Protein AF-A0A946AI77-F1 (afdb_monomer_lite)

pLDDT: mean 81.12, std 17.61, range [37.59, 98.38]

Sequence (130 aa):
MNRIPRVVAWIFTCLSLTVGAQADELVIREFQKQEMTPIYWSEGAAIGDFNQDGHPDIVSGPNIFLGPNFDRREGFRHEFYPAVGPTRRDPNDFSYYSLDNFFSYPYDINGDGWTDILTAGLPNTPAYWY

Structure (mmCIF, N/CA/C/O backbone):
data_AF-A0A946AI77-F1
#
_entry.id   AF-A0A946AI77-F1
#
loop_
_atom_site.group_PDB
_atom_site.id
_atom_site.type_symbol
_atom_site.label_atom_id
_atom_site.label_alt_id
_atom_site.label_comp_id
_atom_site.label_asym_id
_atom_site.label_entity_id
_atom_site.label_seq_id
_atom_site.pdbx_PDB_ins_code
_atom_site.Cartn_x
_atom_site.Cartn_y
_atom_site.Cartn_z
_atom_site.occupancy
_atom_site.B_iso_or_equiv
_atom_site.auth_seq_id
_atom_site.auth_comp_id
_atom_site.auth_asym_id
_atom_site.auth_atom_id
_atom_site.pdbx_PDB_model_num
ATOM 1 N N . MET A 1 1 ? -79.787 54.947 11.294 1.00 41.03 1 MET A N 1
ATOM 2 C CA . MET A 1 1 ? -78.784 55.610 12.162 1.00 41.03 1 MET A CA 1
ATOM 3 C C . MET A 1 1 ? -78.157 54.489 12.986 1.00 41.03 1 MET A C 1
ATOM 5 O O . MET A 1 1 ? -78.920 53.817 13.650 1.00 41.03 1 MET A O 1
ATOM 9 N N . ASN A 1 2 ? -76.894 54.067 12.895 1.00 37.59 2 ASN A N 1
ATOM 10 C CA . ASN A 1 2 ? -75.640 54.701 12.495 1.00 37.59 2 ASN A CA 1
ATOM 11 C C . ASN A 1 2 ? -74.710 53.684 11.802 1.00 37.59 2 ASN A C 1
ATOM 13 O O . ASN A 1 2 ? -74.704 52.503 12.132 1.00 37.59 2 ASN A O 1
ATOM 17 N N . ARG A 1 3 ? -73.926 54.179 10.839 1.00 61.06 3 ARG A N 1
ATOM 18 C CA . ARG A 1 3 ? -72.739 53.524 10.264 1.00 61.06 3 ARG A CA 1
ATOM 19 C C . ARG A 1 3 ? -71.557 53.664 11.239 1.00 61.06 3 ARG A C 1
ATOM 21 O O . ARG A 1 3 ? -71.591 54.627 11.993 1.00 61.06 3 ARG A O 1
ATOM 28 N N . ILE A 1 4 ? -70.548 52.774 11.148 1.00 55.19 4 ILE A N 1
ATOM 29 C CA . ILE A 1 4 ? -69.088 52.907 11.467 1.00 55.19 4 ILE A CA 1
ATOM 30 C C . ILE A 1 4 ? -68.531 51.528 11.942 1.00 55.19 4 ILE A C 1
ATOM 32 O O . ILE A 1 4 ? -69.178 50.910 12.780 1.00 55.19 4 ILE A O 1
ATOM 36 N N . PRO A 1 5 ? -67.345 51.026 11.514 1.00 48.59 5 PRO A N 1
ATOM 37 C CA . PRO A 1 5 ? -66.727 51.059 10.187 1.00 48.59 5 PRO A CA 1
ATOM 38 C C . PRO A 1 5 ? -66.122 49.688 9.749 1.00 48.59 5 PRO A C 1
ATOM 40 O O . PRO A 1 5 ? -65.704 48.842 10.538 1.00 48.59 5 PRO A O 1
ATOM 43 N N . ARG A 1 6 ? -65.990 49.498 8.435 1.00 51.50 6 ARG A N 1
ATOM 44 C CA . ARG A 1 6 ? -65.170 48.450 7.805 1.00 51.50 6 ARG A CA 1
ATOM 45 C C . ARG A 1 6 ? -63.677 48.789 7.952 1.00 51.50 6 ARG A C 1
ATOM 47 O O . ARG A 1 6 ? -63.149 49.448 7.066 1.00 51.50 6 ARG A O 1
ATOM 54 N N . VAL A 1 7 ? -63.000 48.398 9.038 1.00 50.38 7 VAL A N 1
ATOM 55 C CA . VAL A 1 7 ? -61.527 48.597 9.145 1.00 50.38 7 VAL A CA 1
ATOM 56 C C . VAL A 1 7 ? -60.748 47.391 9.693 1.00 50.38 7 VAL A C 1
ATOM 58 O O . VAL A 1 7 ? -59.554 47.294 9.456 1.00 50.38 7 VAL A O 1
ATOM 61 N N . VAL A 1 8 ? -61.364 46.397 10.335 1.00 49.56 8 VAL A N 1
ATOM 62 C CA . VAL A 1 8 ? -60.566 45.382 11.067 1.00 49.56 8 VAL A CA 1
ATOM 63 C C . VAL A 1 8 ? -60.118 44.177 10.210 1.00 49.56 8 VAL A C 1
ATOM 65 O O . VAL A 1 8 ? -59.306 43.368 10.642 1.00 49.56 8 VAL A O 1
ATOM 68 N N . ALA A 1 9 ? -60.569 44.056 8.960 1.00 46.53 9 ALA A N 1
ATOM 69 C CA . ALA A 1 9 ? -60.400 42.821 8.180 1.00 46.53 9 ALA A CA 1
ATOM 70 C C . ALA A 1 9 ? -59.114 42.711 7.325 1.00 46.53 9 ALA A C 1
ATOM 72 O O . ALA A 1 9 ? -59.046 41.825 6.481 1.00 46.53 9 ALA A O 1
ATOM 73 N N . TRP A 1 10 ? -58.105 43.570 7.513 1.00 44.62 10 TRP A N 1
ATOM 74 C CA . TRP A 1 10 ? -56.874 43.550 6.691 1.00 44.62 10 TRP A CA 1
ATOM 75 C C . TRP A 1 10 ? -55.561 43.512 7.490 1.00 44.62 10 TRP A C 1
ATOM 77 O O . TRP A 1 10 ? -54.515 43.873 6.964 1.00 44.62 10 TRP A O 1
ATOM 87 N N . ILE A 1 11 ? -55.583 43.063 8.750 1.00 47.28 11 ILE A N 1
ATOM 88 C CA . ILE A 1 11 ? -54.352 42.901 9.559 1.00 47.28 11 ILE A CA 1
ATOM 89 C C . ILE A 1 11 ? -54.071 41.428 9.922 1.00 47.28 11 ILE A C 1
ATOM 91 O O . ILE A 1 11 ? -53.044 41.118 10.511 1.00 47.28 11 ILE A O 1
ATOM 95 N N . PHE A 1 12 ? -54.917 40.479 9.511 1.00 46.28 12 PHE A N 1
ATOM 96 C CA . PHE A 1 12 ? -54.766 39.069 9.909 1.00 46.28 12 PHE A CA 1
ATOM 97 C C . PHE A 1 12 ? -54.192 38.119 8.843 1.00 46.28 12 PHE A C 1
ATOM 99 O O . PHE A 1 12 ? -54.104 36.924 9.102 1.00 46.28 12 PHE A O 1
ATOM 106 N N . THR A 1 13 ? -53.736 38.617 7.687 1.00 51.06 13 THR A N 1
ATOM 107 C CA . THR A 1 13 ? -53.281 37.752 6.570 1.00 51.06 13 THR A CA 1
ATOM 108 C C . THR A 1 13 ? -51.831 37.992 6.132 1.00 51.06 13 THR A C 1
ATOM 110 O O . THR A 1 13 ? -51.479 37.702 4.997 1.00 51.06 13 THR A O 1
ATOM 113 N N . CYS A 1 14 ? -50.965 38.493 7.016 1.00 47.41 14 CYS A N 1
ATOM 114 C CA . CYS A 1 14 ? -49.515 38.547 6.754 1.00 47.41 14 CYS A CA 1
ATOM 115 C C . CYS A 1 14 ? -48.673 37.928 7.878 1.00 47.41 14 CYS A C 1
ATOM 117 O O . CYS A 1 14 ? -47.493 38.237 8.004 1.00 47.41 14 CYS A O 1
ATOM 119 N N . LEU A 1 15 ? -49.258 37.045 8.694 1.00 50.94 15 LEU A N 1
ATOM 120 C CA . LEU A 1 15 ? -48.522 36.288 9.712 1.00 50.94 15 LEU A CA 1
ATOM 121 C C . LEU A 1 15 ? -48.420 34.804 9.343 1.00 50.94 15 LEU A C 1
ATOM 123 O O . LEU A 1 15 ? -48.594 33.921 10.175 1.00 50.94 15 LEU A O 1
ATOM 127 N N . SER A 1 16 ? -48.179 34.510 8.070 1.00 53.31 16 SER A N 1
ATOM 128 C CA . SER A 1 16 ? -47.909 33.150 7.618 1.00 53.31 16 SER A CA 1
ATOM 129 C C . SER A 1 16 ? -46.521 33.090 6.996 1.00 53.31 16 SER A C 1
ATOM 131 O O . SER A 1 16 ? -46.316 33.538 5.873 1.00 53.31 16 SER A O 1
ATOM 133 N N . LEU A 1 17 ? -45.617 32.470 7.760 1.00 56.69 17 LEU A N 1
ATOM 134 C CA . LEU A 1 17 ? -44.421 31.763 7.300 1.00 56.69 17 LEU A CA 1
ATOM 135 C C . LEU A 1 17 ? -43.250 32.634 6.823 1.00 56.69 17 LEU A C 1
ATOM 137 O O . LEU A 1 17 ? -42.808 32.535 5.685 1.00 56.69 17 LEU A O 1
ATOM 141 N N . THR A 1 18 ? -42.607 33.339 7.754 1.00 57.81 18 THR A N 1
ATOM 142 C CA . THR A 1 18 ? -41.138 33.382 7.722 1.00 57.81 18 THR A CA 1
ATOM 143 C C . THR A 1 18 ? -40.620 32.140 8.444 1.00 57.81 18 THR A C 1
ATOM 145 O O . THR A 1 18 ? -40.114 32.224 9.562 1.00 57.81 18 THR A O 1
ATOM 148 N N . VAL A 1 19 ? -40.768 30.962 7.827 1.00 61.91 19 VAL A N 1
ATOM 149 C CA . VAL A 1 19 ? -39.819 29.879 8.113 1.00 61.91 19 VAL A CA 1
ATOM 150 C C . VAL A 1 19 ? -38.522 30.362 7.487 1.00 61.91 19 VAL A C 1
ATOM 152 O O . VAL A 1 19 ? -38.275 30.170 6.300 1.00 61.91 19 VAL A O 1
ATOM 155 N N . GLY A 1 20 ? -37.764 31.141 8.258 1.00 63.78 20 GLY A N 1
ATOM 156 C CA . GLY A 1 20 ? -36.408 31.486 7.885 1.00 63.78 20 GLY A CA 1
ATOM 157 C C . GLY A 1 20 ? -35.666 30.173 7.709 1.00 63.78 20 GLY A C 1
ATOM 158 O O . GLY A 1 20 ? -35.654 29.352 8.624 1.00 63.78 20 GLY A O 1
ATOM 159 N N . ALA A 1 21 ? -35.103 29.949 6.526 1.00 68.81 21 ALA A N 1
ATOM 160 C CA . ALA A 1 21 ? -34.109 28.908 6.361 1.00 68.81 21 ALA A CA 1
ATOM 161 C C . ALA A 1 21 ? -32.966 29.253 7.323 1.00 68.81 21 ALA A C 1
ATOM 163 O O . ALA A 1 21 ? -32.221 30.205 7.088 1.00 68.81 21 ALA A O 1
ATOM 164 N N . GLN A 1 22 ? -32.885 28.549 8.451 1.00 72.31 22 GLN A N 1
ATOM 165 C CA . GLN A 1 22 ? -31.695 28.605 9.278 1.00 72.31 22 GLN A CA 1
ATOM 166 C C . GLN A 1 22 ? -30.633 27.823 8.515 1.00 72.31 22 GLN 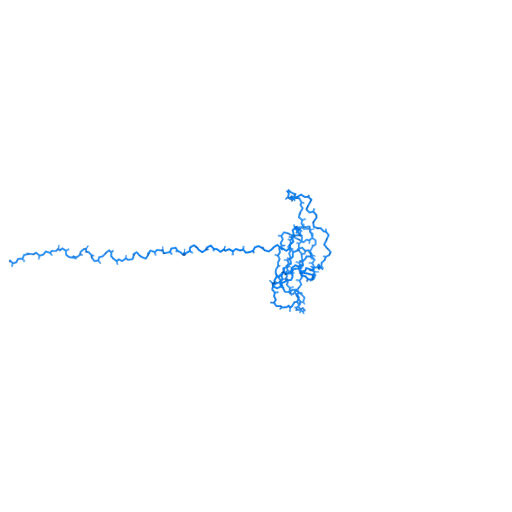A C 1
ATOM 168 O O . GLN A 1 22 ? -30.807 26.634 8.254 1.00 72.31 22 GLN A O 1
ATOM 173 N N . ALA A 1 23 ? -29.574 28.509 8.089 1.00 74.75 23 ALA A N 1
ATOM 174 C CA . ALA A 1 23 ? -28.376 27.809 7.664 1.00 74.75 23 ALA A CA 1
ATOM 175 C C . ALA A 1 23 ? -27.877 26.991 8.859 1.00 74.75 23 ALA A C 1
ATOM 177 O O . ALA A 1 23 ? -27.886 27.496 9.988 1.00 74.75 23 ALA A O 1
ATOM 178 N N . ASP A 1 24 ? -27.480 25.746 8.604 1.00 80.50 24 ASP A N 1
ATOM 179 C CA . ASP A 1 24 ? -26.799 24.940 9.610 1.00 80.50 24 ASP A CA 1
ATOM 180 C C . ASP A 1 24 ? -25.599 25.722 10.155 1.00 80.50 24 ASP A C 1
ATOM 182 O O . ASP A 1 24 ? -24.957 26.499 9.436 1.00 80.50 24 ASP A O 1
ATOM 186 N N . GLU A 1 25 ? -25.320 25.544 11.443 1.00 84.00 25 GLU A N 1
ATOM 187 C CA . GLU A 1 25 ? -24.168 26.173 12.075 1.00 84.00 25 GLU A CA 1
ATOM 188 C C . GLU A 1 25 ? -22.893 25.775 11.319 1.00 84.00 25 GLU A C 1
ATOM 190 O O . GLU A 1 25 ? -22.670 24.601 11.012 1.00 84.00 25 GLU A O 1
ATOM 195 N N . LEU A 1 26 ? -22.048 26.759 10.994 1.00 83.38 26 LEU A N 1
ATOM 196 C CA . LEU A 1 26 ? -20.754 26.490 10.379 1.00 83.38 26 LEU A CA 1
ATOM 197 C C . LEU A 1 26 ? -19.863 25.780 11.404 1.00 83.38 26 LEU A C 1
ATOM 199 O O . LEU A 1 26 ? -19.184 26.420 12.205 1.00 83.38 26 LEU A O 1
ATOM 203 N N . VAL A 1 27 ? -19.845 24.450 11.361 1.00 87.88 27 VAL A N 1
ATOM 204 C CA . VAL A 1 27 ? -18.961 23.646 12.204 1.00 87.88 27 VAL A CA 1
ATOM 205 C C . VAL A 1 27 ? -17.614 23.481 11.508 1.00 87.88 27 VAL A C 1
ATOM 207 O O . VAL A 1 27 ? -17.471 22.692 10.573 1.00 87.88 27 VAL A O 1
ATOM 210 N N . ILE A 1 28 ? -16.600 24.204 11.987 1.00 88.44 28 ILE A N 1
ATOM 211 C CA . ILE A 1 28 ? -15.210 23.975 11.581 1.00 88.44 28 ILE A CA 1
ATOM 212 C C . ILE A 1 28 ? -14.733 22.684 12.255 1.00 88.44 28 ILE A C 1
ATOM 214 O O . ILE A 1 28 ? -14.710 22.580 13.481 1.00 88.44 28 ILE A O 1
ATOM 218 N N . ARG A 1 29 ? -14.373 21.679 11.451 1.00 90.00 29 ARG A N 1
ATOM 219 C CA . ARG A 1 29 ? -13.746 20.441 11.927 1.00 90.00 29 ARG A CA 1
ATOM 220 C C . ARG A 1 29 ? -12.236 20.570 11.790 1.00 90.00 29 ARG A C 1
ATOM 222 O O . ARG A 1 29 ? -11.737 20.842 10.700 1.00 90.00 29 ARG A O 1
ATOM 229 N N . GLU A 1 30 ? -11.521 20.364 12.887 1.00 91.75 30 GLU A N 1
ATOM 230 C CA . GLU A 1 30 ? -10.069 20.220 12.857 1.00 91.75 30 GLU A CA 1
ATOM 231 C C . GLU A 1 30 ? -9.707 18.769 12.535 1.00 91.75 30 GLU A C 1
ATOM 233 O O . GLU A 1 30 ? -10.345 17.833 13.019 1.00 91.75 30 GLU A O 1
ATOM 238 N N . PHE A 1 31 ? -8.680 18.589 11.709 1.00 92.62 31 PHE A N 1
ATOM 239 C CA . PHE A 1 31 ? -8.165 17.278 11.333 1.00 92.62 31 PHE A CA 1
ATOM 240 C C . PHE A 1 31 ? -6.720 17.152 11.801 1.00 92.62 31 PHE A C 1
ATOM 242 O O . PHE A 1 31 ? -5.910 18.057 11.596 1.00 92.62 31 PHE A O 1
ATOM 249 N N . GLN A 1 32 ? -6.381 16.004 12.381 1.00 90.69 32 GLN A N 1
ATOM 250 C CA . GLN A 1 32 ? -4.997 15.653 12.668 1.00 90.69 32 GLN A CA 1
ATOM 251 C C . GLN A 1 32 ? -4.399 14.933 11.457 1.00 90.69 32 GLN A C 1
ATOM 253 O O . GLN A 1 32 ? -4.907 13.901 11.025 1.00 90.69 32 GLN A O 1
ATOM 258 N N . LYS A 1 33 ? -3.296 15.460 10.913 1.00 91.25 33 LYS A N 1
ATOM 259 C CA . LYS A 1 33 ? -2.519 14.766 9.880 1.00 91.25 33 LYS A CA 1
ATOM 260 C C . LYS A 1 33 ? -1.552 13.791 10.547 1.00 91.25 33 LYS A C 1
ATOM 262 O O . LYS A 1 33 ? -0.688 14.212 11.314 1.00 91.25 33 LYS A O 1
ATOM 267 N N . GLN A 1 34 ? -1.624 12.521 10.167 1.00 91.31 34 GLN A N 1
ATOM 268 C CA . GLN A 1 34 ? -0.577 11.541 10.436 1.00 91.31 34 GLN A CA 1
ATOM 269 C C . GLN A 1 34 ? 0.000 11.078 9.104 1.00 91.31 34 GLN A C 1
ATOM 271 O O . GLN A 1 34 ? -0.694 10.531 8.255 1.00 91.31 34 GLN A O 1
ATOM 276 N N . GLU A 1 35 ? 1.277 11.360 8.883 1.00 90.69 35 GLU A N 1
ATOM 277 C CA . GLU A 1 35 ? 1.977 10.871 7.700 1.00 90.69 35 GLU A CA 1
ATOM 278 C C . GLU A 1 35 ? 2.387 9.416 7.941 1.00 90.69 35 GLU A C 1
ATOM 280 O O . GLU A 1 35 ? 2.830 9.103 9.046 1.00 90.69 35 GLU A O 1
ATOM 285 N N . MET A 1 36 ? 2.274 8.538 6.943 1.00 91.75 36 MET A N 1
ATOM 286 C CA . MET A 1 36 ? 2.790 7.161 7.032 1.00 91.75 36 MET A CA 1
ATOM 287 C C . MET A 1 36 ? 4.245 7.098 6.562 1.00 91.75 36 MET A C 1
ATOM 289 O O . MET A 1 36 ? 5.122 6.571 7.246 1.00 91.75 36 MET A O 1
ATOM 293 N N . THR A 1 37 ? 4.527 7.718 5.416 1.00 86.75 37 THR A N 1
ATOM 294 C CA . THR A 1 37 ? 5.855 7.780 4.807 1.00 86.75 37 THR A CA 1
ATOM 295 C C . THR A 1 37 ? 5.998 9.050 3.959 1.00 86.75 37 THR A C 1
ATOM 297 O O . THR A 1 37 ? 5.017 9.463 3.340 1.00 86.75 37 THR A O 1
ATOM 300 N N . PRO A 1 38 ? 7.192 9.672 3.911 1.00 85.06 38 PRO A N 1
ATOM 301 C CA . PRO A 1 38 ? 7.459 10.809 3.029 1.00 85.06 38 PRO A CA 1
ATOM 302 C C . PRO A 1 38 ? 7.760 10.380 1.583 1.00 85.06 38 PRO A C 1
ATOM 304 O O . PRO A 1 38 ? 7.914 11.228 0.703 1.00 85.06 38 PRO A O 1
ATOM 307 N N . ILE A 1 39 ? 7.911 9.075 1.332 1.00 83.00 39 ILE A N 1
ATOM 308 C CA . ILE A 1 39 ? 8.273 8.534 0.022 1.00 83.00 39 ILE A CA 1
ATOM 309 C C . ILE A 1 39 ? 6.999 8.329 -0.798 1.00 83.00 39 ILE A C 1
ATOM 311 O O . ILE A 1 39 ? 6.052 7.687 -0.347 1.00 83.00 39 ILE A O 1
ATOM 315 N N . TYR A 1 40 ? 6.994 8.857 -2.021 1.00 82.44 40 TYR A N 1
ATOM 316 C CA . TYR A 1 40 ? 5.971 8.527 -3.006 1.00 82.44 40 TYR A CA 1
ATOM 317 C C . TYR A 1 40 ? 6.190 7.087 -3.454 1.00 82.44 40 TYR A C 1
ATOM 319 O O . TYR A 1 40 ? 7.207 6.824 -4.078 1.00 82.44 40 TYR A O 1
ATOM 327 N N . TRP A 1 41 ? 5.284 6.172 -3.123 1.00 85.62 41 TRP A N 1
ATOM 328 C CA . TRP A 1 41 ? 5.378 4.772 -3.550 1.00 85.62 41 TRP A CA 1
ATOM 329 C C . TRP A 1 41 ? 4.380 4.399 -4.639 1.00 85.62 41 TRP A C 1
ATOM 331 O O . TRP A 1 41 ? 4.658 3.516 -5.440 1.00 85.62 41 TRP A O 1
ATOM 341 N N . SER A 1 42 ? 3.227 5.056 -4.643 1.00 87.88 42 SER A N 1
ATOM 342 C CA . SER A 1 42 ? 2.082 4.766 -5.495 1.00 87.88 42 SER A CA 1
ATOM 343 C C . SER A 1 42 ? 1.212 6.022 -5.579 1.00 87.88 42 SER A C 1
ATOM 345 O O . SER A 1 42 ? 1.277 6.867 -4.682 1.00 87.88 42 SER A O 1
ATOM 347 N N . GLU A 1 43 ? 0.406 6.147 -6.634 1.00 88.50 43 GLU A N 1
ATOM 348 C CA . GLU A 1 43 ? -0.611 7.206 -6.727 1.00 88.50 43 GLU A CA 1
ATOM 349 C C . GLU A 1 43 ? -1.721 6.960 -5.693 1.00 88.50 43 GLU A C 1
ATOM 351 O O . GLU A 1 43 ? -2.287 7.893 -5.123 1.00 88.50 43 GLU A O 1
ATOM 356 N N . GLY A 1 44 ? -2.020 5.682 -5.442 1.00 89.50 44 GLY A N 1
ATOM 357 C CA . GLY A 1 44 ? -3.088 5.247 -4.561 1.00 89.50 44 GLY A CA 1
ATOM 358 C C . GLY A 1 44 ? -2.651 4.802 -3.168 1.00 89.50 44 GLY A C 1
ATOM 359 O O . GLY A 1 44 ? -1.511 4.413 -2.894 1.00 89.50 44 GLY A O 1
ATOM 360 N N . ALA A 1 45 ? -3.649 4.778 -2.292 1.00 94.69 45 ALA A N 1
ATOM 361 C CA . ALA A 1 45 ? -3.660 3.983 -1.078 1.00 94.69 45 ALA A CA 1
ATOM 362 C C . ALA A 1 45 ? -5.023 3.292 -0.965 1.00 94.69 45 ALA A C 1
ATOM 364 O O . ALA A 1 45 ? -6.027 3.812 -1.459 1.00 94.69 45 ALA A O 1
ATOM 365 N N . ALA A 1 46 ? -5.056 2.136 -0.315 1.00 97.75 46 ALA A N 1
ATOM 366 C CA . ALA A 1 46 ? -6.282 1.398 -0.044 1.00 97.75 46 ALA A CA 1
ATOM 367 C C . ALA A 1 46 ? -6.307 0.894 1.403 1.00 97.75 46 ALA A C 1
ATOM 369 O O . ALA A 1 46 ? -5.299 0.958 2.107 1.00 97.75 46 ALA A O 1
ATOM 370 N N . ILE A 1 47 ? -7.476 0.430 1.842 1.00 98.00 47 ILE A N 1
ATOM 371 C CA . ILE A 1 47 ? -7.732 -0.023 3.211 1.00 98.00 47 ILE A CA 1
ATOM 372 C C . ILE A 1 47 ? -8.085 -1.510 3.182 1.00 98.00 47 ILE A C 1
ATOM 374 O O . ILE A 1 47 ? -8.865 -1.933 2.329 1.00 98.00 47 ILE A O 1
ATOM 378 N N . GLY A 1 48 ? -7.533 -2.271 4.121 1.00 97.56 48 GLY A N 1
ATOM 379 C CA . GLY A 1 48 ? -7.809 -3.692 4.338 1.00 97.56 48 GLY A CA 1
ATOM 380 C C . GLY A 1 48 ? -7.521 -4.076 5.788 1.00 97.56 48 GLY A C 1
ATOM 381 O O . GLY A 1 48 ? -7.078 -3.228 6.551 1.00 97.56 48 GLY A O 1
ATOM 382 N N . ASP A 1 49 ? -7.788 -5.321 6.165 1.00 97.88 49 ASP A N 1
ATOM 383 C CA . ASP A 1 49 ? -7.332 -5.905 7.435 1.00 97.88 49 ASP A CA 1
ATOM 384 C C . ASP A 1 49 ? -6.329 -7.008 7.074 1.00 97.88 49 ASP A C 1
ATOM 386 O O . ASP A 1 49 ? -6.717 -8.102 6.650 1.00 97.88 49 ASP A O 1
ATOM 390 N N . PHE A 1 50 ? -5.037 -6.674 7.100 1.00 97.62 50 PHE A N 1
ATOM 391 C CA . PHE A 1 50 ? -3.973 -7.549 6.595 1.00 97.62 50 PHE A CA 1
ATOM 392 C C . PHE A 1 50 ? -3.358 -8.412 7.700 1.00 97.62 50 PHE A C 1
ATOM 394 O O . PHE A 1 50 ? -2.619 -9.351 7.402 1.00 97.62 50 PHE A O 1
ATOM 401 N N . ASN A 1 51 ? -3.645 -8.105 8.967 1.00 96.12 51 ASN A N 1
ATOM 402 C CA . ASN A 1 51 ? -3.173 -8.861 10.127 1.00 96.12 51 ASN A CA 1
ATOM 403 C C . ASN A 1 51 ? -4.300 -9.602 10.883 1.00 96.12 51 ASN A C 1
ATOM 405 O O . ASN A 1 51 ? -4.001 -10.292 11.860 1.00 96.12 51 ASN A O 1
ATOM 409 N N . GLN A 1 52 ? -5.550 -9.503 10.414 1.00 96.62 52 GLN A N 1
ATOM 410 C CA . GLN A 1 52 ? -6.758 -10.106 10.991 1.00 96.62 52 GLN A CA 1
ATOM 411 C C . GLN A 1 52 ? -7.049 -9.662 12.432 1.00 96.62 52 GLN A C 1
ATOM 413 O O . GLN A 1 52 ? -7.600 -10.431 13.229 1.00 96.62 52 GLN A O 1
ATOM 418 N N . ASP A 1 53 ? -6.681 -8.433 12.797 1.00 96.50 53 ASP A N 1
ATOM 419 C CA . ASP A 1 53 ? -6.965 -7.893 14.130 1.00 96.50 53 ASP A CA 1
ATOM 420 C C . ASP A 1 53 ? -8.323 -7.168 14.223 1.00 96.50 53 ASP A C 1
ATOM 422 O O . ASP A 1 53 ? -8.758 -6.790 15.317 1.00 96.50 53 ASP A O 1
ATOM 426 N N . GLY A 1 54 ? -9.037 -7.042 13.099 1.00 96.81 54 GLY A N 1
ATOM 427 C CA . GLY A 1 54 ? -10.327 -6.368 12.998 1.00 96.81 54 GLY A CA 1
ATOM 428 C C . GLY A 1 54 ? -10.227 -4.844 12.896 1.00 96.81 54 GLY A C 1
ATOM 429 O O . GLY A 1 54 ? -11.261 -4.164 12.944 1.00 96.81 54 GLY A O 1
ATOM 430 N N . HIS A 1 55 ? -9.021 -4.285 12.775 1.00 96.62 55 HIS A N 1
ATOM 431 C CA . HIS A 1 55 ? -8.784 -2.864 12.575 1.00 96.62 55 HIS A CA 1
ATOM 432 C C . HIS A 1 55 ? -8.399 -2.539 11.124 1.00 96.62 55 HIS A C 1
ATOM 434 O O . HIS A 1 55 ? -7.789 -3.344 10.430 1.00 96.62 55 HIS A O 1
ATOM 440 N N . PRO A 1 56 ? -8.761 -1.340 10.627 1.00 96.75 56 PRO A N 1
ATOM 441 C CA . PRO A 1 56 ? -8.335 -0.910 9.303 1.00 96.75 56 PRO A CA 1
ATOM 442 C C . PRO A 1 56 ? -6.828 -0.634 9.244 1.00 96.75 56 PRO A C 1
ATOM 444 O O . PRO A 1 56 ? -6.328 0.263 9.928 1.00 96.75 56 PRO A O 1
ATOM 447 N N . ASP A 1 57 ? -6.154 -1.324 8.337 1.00 98.06 57 ASP A N 1
ATOM 448 C CA . ASP A 1 57 ? -4.787 -1.073 7.899 1.00 98.06 57 ASP A CA 1
ATOM 449 C C . ASP A 1 57 ? -4.768 -0.274 6.588 1.00 98.06 57 ASP A C 1
ATOM 451 O O . ASP A 1 57 ? -5.779 -0.130 5.894 1.00 98.06 57 ASP A O 1
ATOM 455 N N . ILE A 1 58 ? -3.595 0.237 6.209 1.00 97.62 58 ILE A N 1
ATOM 456 C CA . ILE A 1 58 ? -3.393 0.981 4.959 1.00 97.62 58 ILE A CA 1
ATOM 457 C C . ILE A 1 58 ? -2.358 0.270 4.095 1.00 97.62 58 ILE A C 1
ATOM 459 O O . ILE A 1 58 ? -1.242 0.038 4.546 1.00 97.62 58 ILE A O 1
ATOM 463 N N . VAL A 1 59 ? -2.671 0.029 2.823 1.00 97.06 59 VAL A N 1
ATOM 464 C CA . VAL A 1 59 ? -1.690 -0.389 1.812 1.00 97.06 59 VAL A CA 1
ATOM 465 C C . VAL A 1 59 ? -1.385 0.758 0.849 1.00 97.06 59 VAL A C 1
ATOM 467 O O . VAL A 1 59 ? -2.292 1.440 0.369 1.00 97.06 59 VAL A O 1
ATOM 470 N N . SER A 1 60 ? -0.103 0.994 0.564 1.00 93.81 60 SER A N 1
ATOM 471 C CA . SER A 1 60 ? 0.347 1.917 -0.485 1.00 93.81 60 SER A CA 1
ATOM 472 C C . SER A 1 60 ? 1.723 1.519 -1.023 1.00 93.81 60 SER A C 1
ATOM 474 O O . SER A 1 60 ? 2.723 1.465 -0.289 1.00 93.81 60 SER A O 1
ATOM 476 N N . GLY A 1 61 ? 1.774 1.247 -2.330 1.00 91.88 61 GLY A N 1
ATOM 477 C CA . GLY A 1 61 ? 2.954 0.688 -2.985 1.00 91.88 61 GLY A CA 1
ATOM 478 C C . GLY A 1 61 ? 3.382 -0.628 -2.323 1.00 91.88 61 GLY A C 1
ATOM 479 O O . GLY A 1 61 ? 2.517 -1.466 -2.095 1.00 91.88 61 GLY A O 1
ATOM 480 N N . PRO A 1 62 ? 4.669 -0.822 -1.969 1.00 92.06 62 PRO A N 1
ATOM 481 C CA . PRO A 1 62 ? 5.148 -2.054 -1.339 1.00 92.06 62 PRO A CA 1
ATOM 482 C C . PRO A 1 62 ? 4.753 -2.189 0.130 1.00 92.06 62 PRO A C 1
ATOM 484 O O . PRO A 1 62 ? 5.110 -3.180 0.755 1.00 92.06 62 PRO A O 1
ATOM 487 N N . ASN A 1 63 ? 4.080 -1.193 0.711 1.00 94.31 63 ASN A N 1
ATOM 488 C CA . ASN A 1 63 ? 3.954 -1.062 2.156 1.00 94.31 63 ASN A CA 1
ATOM 489 C C . ASN A 1 63 ? 2.537 -1.327 2.638 1.00 94.31 63 ASN A C 1
ATOM 491 O O . ASN A 1 63 ? 1.590 -0.751 2.107 1.00 94.31 63 ASN A O 1
ATOM 495 N N . ILE A 1 64 ? 2.443 -2.077 3.727 1.00 96.94 64 ILE A N 1
ATOM 496 C CA . ILE A 1 64 ? 1.287 -2.158 4.614 1.00 96.94 64 ILE A CA 1
ATOM 497 C C . ILE A 1 64 ? 1.632 -1.395 5.896 1.00 96.94 64 ILE A C 1
ATOM 499 O O . ILE A 1 64 ? 2.723 -1.572 6.438 1.00 96.94 64 ILE A O 1
ATOM 503 N N . PHE A 1 65 ? 0.723 -0.550 6.374 1.00 97.06 65 PHE A N 1
ATOM 504 C CA . PHE A 1 65 ? 0.811 0.183 7.633 1.00 97.06 65 PHE A CA 1
ATOM 505 C C . PHE A 1 65 ? -0.316 -0.274 8.555 1.00 97.06 65 PHE A C 1
ATOM 507 O O . PHE A 1 65 ? -1.485 -0.073 8.226 1.00 97.06 65 PHE A O 1
ATOM 514 N N . LEU A 1 66 ? 0.046 -0.864 9.692 1.00 96.81 66 LEU A N 1
ATOM 515 C CA . LEU A 1 66 ? -0.910 -1.476 10.605 1.00 96.81 66 LEU A CA 1
ATOM 516 C C . LEU A 1 66 ? -1.632 -0.433 11.464 1.00 96.81 66 LEU A C 1
ATOM 518 O O . LEU A 1 66 ? -1.006 0.456 12.060 1.00 96.81 66 LEU A O 1
ATOM 522 N N . GLY A 1 67 ? -2.954 -0.550 11.512 1.00 95.00 67 GLY A N 1
ATOM 523 C CA . GLY A 1 67 ? -3.831 0.239 12.358 1.00 95.00 67 GLY A CA 1
ATOM 524 C C . GLY A 1 67 ? -3.851 -0.253 13.812 1.00 95.00 67 GLY A C 1
ATOM 525 O O . GLY A 1 67 ? -2.985 -1.004 14.255 1.00 95.00 67 GLY A O 1
ATOM 526 N N . PRO A 1 68 ? -4.794 0.245 14.628 1.00 93.38 68 PRO A N 1
ATOM 527 C CA . PRO A 1 68 ? -5.607 1.439 14.386 1.00 93.38 68 PRO A CA 1
ATOM 528 C C . PRO A 1 68 ? -4.839 2.742 14.677 1.00 93.38 68 PRO A C 1
ATOM 530 O O . PRO A 1 68 ? -5.262 3.822 14.276 1.00 93.38 68 PRO A O 1
ATOM 533 N N . ASN A 1 69 ? -3.717 2.656 15.399 1.00 92.12 69 ASN A N 1
ATOM 534 C CA . ASN A 1 69 ? -2.980 3.830 15.880 1.00 92.12 69 ASN A CA 1
ATOM 535 C C . ASN A 1 69 ? -1.867 4.280 14.923 1.00 92.12 69 ASN A C 1
ATOM 537 O O . ASN A 1 69 ? -1.346 5.388 15.071 1.00 92.12 69 ASN A O 1
ATOM 541 N N . PHE A 1 70 ? -1.466 3.413 13.984 1.00 93.00 70 PHE A N 1
ATOM 542 C CA . PHE A 1 70 ? -0.334 3.639 13.081 1.00 93.00 70 PHE A CA 1
ATOM 543 C C . PHE A 1 70 ? 0.924 4.125 13.832 1.00 93.00 70 PHE A C 1
ATOM 545 O O . PHE A 1 70 ? 1.616 5.058 13.406 1.00 93.00 70 PHE A O 1
ATOM 552 N N . ASP A 1 71 ? 1.174 3.541 15.011 1.00 85.38 71 ASP A N 1
ATOM 553 C CA . ASP A 1 71 ? 2.284 3.920 15.885 1.00 85.38 71 ASP A CA 1
ATOM 554 C C . ASP A 1 71 ? 3.597 3.519 15.212 1.00 85.38 71 ASP A C 1
ATOM 556 O O . ASP A 1 71 ? 3.823 2.341 14.972 1.00 85.38 71 ASP A O 1
ATOM 560 N N . ARG A 1 72 ? 4.477 4.482 14.919 1.00 83.00 72 ARG A N 1
ATOM 561 C CA . ARG A 1 72 ? 5.707 4.301 14.121 1.00 83.00 72 ARG A CA 1
ATOM 562 C C . ARG A 1 72 ? 6.817 3.502 14.835 1.00 83.00 72 ARG A C 1
ATOM 564 O O . ARG A 1 72 ? 8.002 3.708 14.562 1.00 83.00 72 ARG A O 1
ATOM 571 N N . ARG A 1 73 ? 6.458 2.625 15.773 1.00 80.56 73 ARG A N 1
ATOM 572 C CA . ARG A 1 73 ? 7.355 1.664 16.430 1.00 80.56 73 ARG A CA 1
ATOM 573 C C . ARG A 1 73 ? 7.705 0.521 15.486 1.00 80.56 73 ARG A C 1
ATOM 575 O O . ARG A 1 73 ? 7.089 0.338 14.446 1.00 80.56 73 ARG A O 1
ATOM 582 N N . GLU A 1 74 ? 8.709 -0.262 15.855 1.00 74.69 74 GLU A N 1
ATOM 583 C CA . GLU A 1 74 ? 9.080 -1.465 15.111 1.00 74.69 74 GLU A CA 1
ATOM 584 C C . GLU A 1 74 ? 7.859 -2.373 14.870 1.00 74.69 74 GLU A C 1
ATOM 586 O O . GLU A 1 74 ? 7.071 -2.609 15.784 1.00 74.69 74 GLU A O 1
ATOM 591 N N . GLY A 1 75 ? 7.689 -2.840 13.628 1.00 80.12 75 GLY A N 1
ATOM 592 C CA . GLY A 1 75 ? 6.573 -3.706 13.233 1.00 80.12 75 GLY A CA 1
ATOM 593 C C . GLY A 1 75 ? 5.290 -2.998 12.786 1.00 80.12 75 GLY A C 1
ATOM 594 O O . GLY A 1 75 ? 4.324 -3.676 12.487 1.00 80.12 75 GLY A O 1
ATOM 595 N N . PHE A 1 76 ? 5.236 -1.665 12.696 1.00 88.56 76 PHE A N 1
ATOM 596 C CA . PHE A 1 76 ? 4.036 -0.987 12.164 1.00 88.56 76 PHE A CA 1
ATOM 597 C C . PHE A 1 76 ? 3.937 -1.002 10.635 1.00 88.56 76 PHE A C 1
ATOM 599 O O . PHE A 1 76 ? 2.867 -0.770 10.080 1.00 88.56 76 PHE A O 1
ATOM 606 N N . ARG A 1 77 ? 5.071 -1.1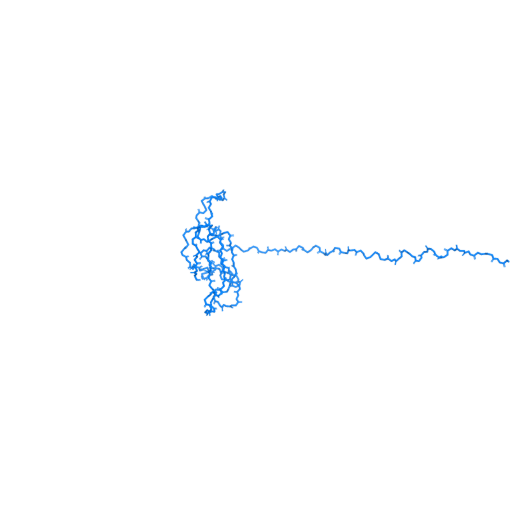97 9.954 1.00 93.69 77 ARG A N 1
ATOM 607 C CA . ARG A 1 77 ? 5.200 -1.168 8.497 1.00 93.69 77 ARG A CA 1
ATOM 608 C C . ARG A 1 77 ? 5.752 -2.502 8.019 1.00 93.69 77 ARG A C 1
ATOM 610 O O . ARG A 1 77 ? 6.836 -2.893 8.450 1.00 93.69 77 ARG A O 1
ATOM 617 N N . HIS A 1 78 ? 5.061 -3.124 7.074 1.00 94.12 78 HIS A N 1
ATOM 618 C CA . HIS A 1 78 ? 5.466 -4.378 6.447 1.00 94.12 78 HIS A CA 1
ATOM 619 C C . HIS A 1 78 ? 5.597 -4.214 4.939 1.00 94.12 78 HIS A C 1
ATOM 621 O O . HIS A 1 78 ? 4.794 -3.524 4.315 1.00 94.12 78 HIS A O 1
ATOM 627 N N . GLU A 1 79 ? 6.616 -4.846 4.361 1.00 93.69 79 GLU A N 1
ATOM 628 C CA . GLU A 1 79 ? 6.779 -4.929 2.913 1.00 93.69 79 GLU A CA 1
ATOM 629 C C . GLU A 1 79 ? 6.242 -6.276 2.423 1.00 93.69 79 GLU A C 1
ATOM 631 O O . GLU A 1 79 ? 6.709 -7.318 2.883 1.00 93.69 79 GLU A O 1
ATOM 636 N N . PHE A 1 80 ? 5.267 -6.259 1.512 1.00 93.31 80 PHE A N 1
ATOM 637 C CA . PHE A 1 80 ? 4.703 -7.479 0.907 1.00 93.31 80 PHE A CA 1
ATOM 638 C C . PHE A 1 80 ? 5.310 -7.793 -0.469 1.00 93.31 80 PHE A C 1
ATOM 640 O O . PHE A 1 80 ? 5.236 -8.922 -0.948 1.00 93.31 80 PHE A O 1
ATOM 647 N N . TYR A 1 81 ? 6.004 -6.822 -1.067 1.00 91.25 81 TYR A N 1
ATOM 648 C CA . TYR A 1 81 ? 6.961 -7.034 -2.148 1.00 91.25 81 TYR A CA 1
ATOM 649 C C . TYR A 1 81 ? 8.154 -6.079 -1.991 1.00 91.25 81 TYR A C 1
ATOM 651 O O . TYR A 1 81 ? 8.035 -5.069 -1.291 1.00 91.25 81 TYR A O 1
ATOM 659 N N . PRO A 1 82 ? 9.316 -6.368 -2.611 1.00 88.12 82 PRO A N 1
ATOM 660 C CA . PRO A 1 82 ? 10.513 -5.555 -2.432 1.00 88.12 82 PRO A CA 1
ATOM 661 C C . PRO A 1 82 ? 10.289 -4.086 -2.799 1.00 88.12 82 PRO A C 1
ATOM 663 O O . PRO A 1 82 ? 9.860 -3.767 -3.908 1.00 88.12 82 PRO A O 1
ATOM 666 N N . ALA A 1 83 ? 10.649 -3.177 -1.894 1.00 81.00 83 ALA A N 1
ATOM 667 C CA . ALA A 1 83 ? 10.573 -1.744 -2.139 1.00 81.00 83 ALA A CA 1
ATOM 668 C C . ALA A 1 83 ? 11.684 -1.261 -3.095 1.00 81.00 83 ALA A C 1
ATOM 670 O O . ALA A 1 83 ? 12.686 -0.675 -2.683 1.00 81.00 83 ALA A O 1
ATOM 671 N N . VAL A 1 84 ? 11.507 -1.479 -4.401 1.00 70.62 84 VAL A N 1
ATOM 672 C CA . VAL A 1 84 ? 12.460 -1.079 -5.456 1.00 70.62 84 VAL A CA 1
ATOM 673 C C . VAL A 1 84 ? 12.286 0.388 -5.888 1.00 70.62 84 VAL A C 1
ATOM 675 O O . VAL A 1 84 ? 12.323 0.717 -7.064 1.00 70.62 84 VAL A O 1
ATOM 678 N N . GLY A 1 85 ? 12.137 1.299 -4.920 1.00 59.19 85 GLY A N 1
ATOM 679 C CA . GLY A 1 85 ? 11.951 2.742 -5.148 1.00 59.19 85 GLY A CA 1
ATOM 680 C C . GLY A 1 85 ? 10.620 3.104 -5.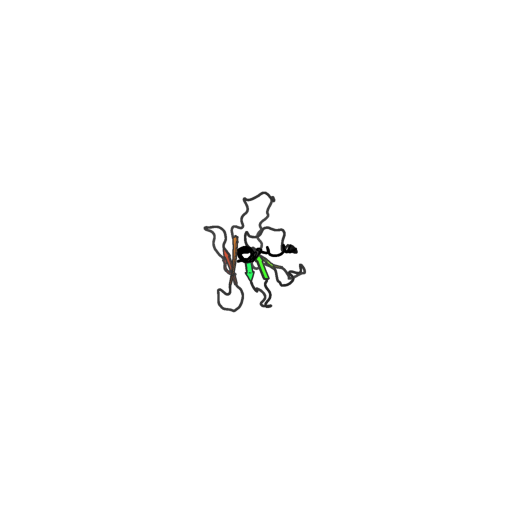833 1.00 59.19 85 GLY A C 1
ATOM 681 O O . GLY A 1 85 ? 10.084 2.347 -6.629 1.00 59.19 85 GLY A O 1
ATOM 682 N N . PRO A 1 86 ? 10.062 4.281 -5.527 1.00 55.53 86 PRO A N 1
ATOM 683 C CA . PRO A 1 86 ? 10.563 5.484 -6.181 1.00 55.53 86 PRO A CA 1
ATOM 684 C C . PRO A 1 86 ? 11.651 6.191 -5.398 1.00 55.53 86 PRO A C 1
ATOM 686 O O . PRO A 1 86 ? 11.486 6.544 -4.233 1.00 55.53 86 PRO A O 1
ATOM 689 N N . THR A 1 87 ? 12.745 6.518 -6.076 1.00 51.34 87 THR A N 1
ATOM 690 C CA . THR A 1 87 ? 13.556 7.659 -5.648 1.00 51.34 87 THR A CA 1
ATOM 691 C C . THR A 1 87 ? 13.031 8.871 -6.391 1.00 51.34 87 THR A C 1
ATOM 693 O O . THR A 1 87 ? 13.494 9.189 -7.482 1.00 51.34 87 THR A O 1
ATOM 696 N N . ARG A 1 88 ? 12.038 9.551 -5.808 1.00 52.69 88 ARG A N 1
ATOM 697 C CA . ARG A 1 88 ? 11.693 10.914 -6.217 1.00 52.69 88 ARG A CA 1
ATOM 698 C C . ARG A 1 88 ? 12.968 11.750 -6.051 1.00 52.69 88 ARG A C 1
ATOM 700 O O . ARG A 1 88 ? 13.345 12.076 -4.929 1.00 52.69 88 ARG A O 1
ATOM 707 N N . ARG A 1 89 ? 13.702 11.988 -7.144 1.00 52.31 89 ARG A N 1
ATOM 708 C CA . ARG A 1 89 ? 14.974 12.732 -7.108 1.00 52.31 89 ARG A CA 1
ATOM 709 C C . ARG A 1 89 ? 14.739 14.234 -6.925 1.00 52.31 89 ARG A C 1
ATOM 711 O O . ARG A 1 89 ? 15.625 14.912 -6.417 1.00 52.31 89 ARG A O 1
ATOM 718 N N . ASP A 1 90 ? 13.549 14.723 -7.287 1.00 56.00 90 ASP A N 1
ATOM 719 C CA . ASP A 1 90 ? 13.127 16.122 -7.180 1.00 56.00 90 ASP A CA 1
ATOM 720 C C . ASP A 1 90 ? 11.603 16.209 -6.896 1.00 56.00 90 ASP A C 1
ATOM 722 O O . ASP A 1 90 ? 10.819 15.491 -7.524 1.00 56.00 90 ASP A O 1
ATOM 726 N N . PRO A 1 91 ? 11.138 17.065 -5.963 1.00 57.12 91 PRO A N 1
ATOM 727 C CA . PRO A 1 91 ? 9.714 17.318 -5.715 1.00 57.12 91 PRO A CA 1
ATOM 728 C C . PRO A 1 91 ? 8.897 17.754 -6.946 1.00 57.12 91 PRO A C 1
ATOM 730 O O . PRO A 1 91 ? 7.692 17.510 -6.972 1.00 57.12 91 PRO A O 1
ATOM 733 N N . ASN A 1 92 ? 9.526 18.360 -7.954 1.00 60.53 92 ASN A N 1
ATOM 734 C CA . ASN A 1 92 ? 8.902 18.821 -9.199 1.00 60.53 92 ASN A CA 1
ATOM 735 C C . ASN A 1 92 ? 9.039 17.818 -10.356 1.00 60.53 92 ASN A C 1
ATOM 737 O O . ASN A 1 92 ? 8.618 18.110 -11.476 1.00 60.53 92 ASN A O 1
ATOM 741 N N . ASP A 1 93 ? 9.637 16.650 -10.112 1.00 63.16 93 ASP A N 1
ATOM 742 C CA . ASP A 1 93 ? 9.742 15.598 -11.115 1.00 63.16 93 ASP A CA 1
ATOM 743 C C . ASP A 1 93 ? 8.435 14.795 -11.187 1.00 63.16 93 ASP A C 1
ATOM 745 O O . ASP A 1 93 ? 8.214 13.838 -10.444 1.00 63.16 93 ASP A O 1
ATOM 749 N N . PHE A 1 94 ? 7.553 15.220 -12.094 1.00 55.44 94 PHE A N 1
ATOM 750 C CA . PHE A 1 94 ? 6.305 14.5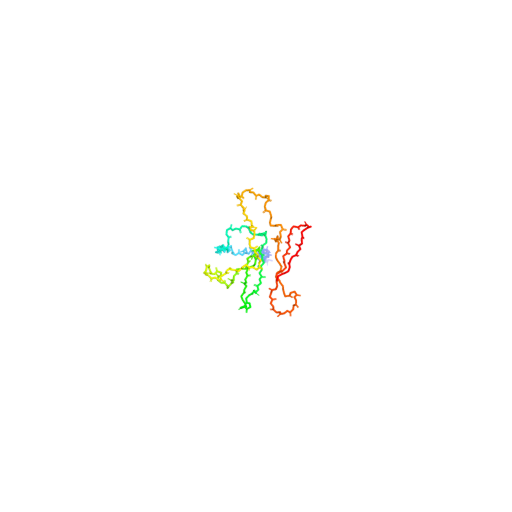28 -12.433 1.00 55.44 94 PHE A CA 1
ATOM 751 C C . PHE A 1 94 ? 6.509 13.380 -13.434 1.00 55.44 94 PHE A C 1
ATOM 753 O O . PHE A 1 94 ? 5.534 12.771 -13.867 1.00 55.44 94 PHE A O 1
ATOM 760 N N . SER A 1 95 ? 7.751 13.073 -13.833 1.00 54.97 95 SER A N 1
ATOM 761 C CA . SER A 1 95 ? 8.036 11.969 -14.761 1.00 54.97 95 SER A CA 1
ATOM 762 C C . SER A 1 95 ? 8.076 10.596 -14.078 1.00 54.97 95 SER A C 1
ATOM 764 O O . SER A 1 95 ? 8.304 9.584 -14.741 1.00 54.97 95 SER A O 1
ATOM 766 N N . TYR A 1 96 ? 7.823 10.545 -12.766 1.00 62.50 96 TYR A N 1
ATOM 767 C CA . TYR A 1 96 ? 8.036 9.363 -11.941 1.00 62.50 96 TYR A CA 1
ATOM 768 C C . TYR A 1 96 ? 6.729 8.795 -11.373 1.00 62.50 96 TYR A C 1
ATOM 770 O O . TYR A 1 96 ? 6.407 8.958 -10.196 1.00 62.50 96 TYR A O 1
ATOM 778 N N . TYR A 1 97 ? 5.969 8.098 -12.213 1.00 65.50 97 TYR A N 1
ATOM 779 C CA . TYR A 1 97 ? 4.870 7.251 -11.749 1.00 65.50 97 TYR A CA 1
ATOM 780 C C . TYR A 1 97 ? 5.400 5.873 -11.344 1.00 65.50 97 TYR A C 1
ATOM 782 O O . TYR A 1 97 ? 6.322 5.358 -11.980 1.00 65.50 97 TYR A O 1
ATOM 790 N N . SER A 1 98 ? 4.810 5.255 -10.314 1.00 71.88 98 SER A N 1
ATOM 791 C CA . SER A 1 98 ? 5.048 3.827 -10.078 1.00 71.88 98 SER A CA 1
ATOM 792 C C . SER A 1 98 ? 4.518 3.054 -11.287 1.00 71.88 98 SER A C 1
ATOM 794 O O . SER A 1 98 ? 3.351 3.177 -11.663 1.00 71.88 98 SER A O 1
ATOM 796 N N . LEU A 1 99 ? 5.413 2.316 -11.943 1.00 71.25 99 LEU A N 1
ATOM 797 C CA . LEU A 1 99 ? 5.100 1.571 -13.163 1.00 71.25 99 LEU A CA 1
ATOM 798 C C . LEU A 1 99 ? 4.407 0.237 -12.854 1.00 71.25 99 LEU A C 1
ATOM 800 O O . LEU A 1 99 ? 3.669 -0.287 -13.689 1.00 71.25 99 LEU A O 1
ATOM 804 N N . ASP A 1 100 ? 4.663 -0.299 -11.665 1.00 73.25 100 ASP A N 1
ATOM 805 C CA . ASP A 1 100 ? 4.303 -1.633 -11.192 1.00 73.25 100 ASP A CA 1
ATOM 806 C C . ASP A 1 100 ? 3.168 -1.637 -10.151 1.00 73.25 100 ASP A C 1
ATOM 808 O O . ASP A 1 100 ? 2.464 -2.640 -10.026 1.00 73.25 100 ASP A O 1
ATOM 812 N N . ASN A 1 101 ? 2.930 -0.524 -9.448 1.00 86.50 101 ASN A N 1
ATOM 813 C CA . ASN A 1 101 ? 1.833 -0.372 -8.491 1.00 86.50 101 ASN A CA 1
ATOM 814 C C . ASN A 1 101 ? 1.303 1.073 -8.449 1.00 86.50 101 ASN A C 1
ATOM 816 O O . ASN A 1 101 ? 1.648 1.881 -7.584 1.00 86.50 101 ASN A O 1
ATOM 820 N N . PHE A 1 102 ? 0.417 1.395 -9.386 1.00 89.06 102 PHE A N 1
ATOM 821 C CA . PHE A 1 102 ? -0.284 2.675 -9.440 1.00 89.06 102 PHE A CA 1
ATOM 822 C C . PHE 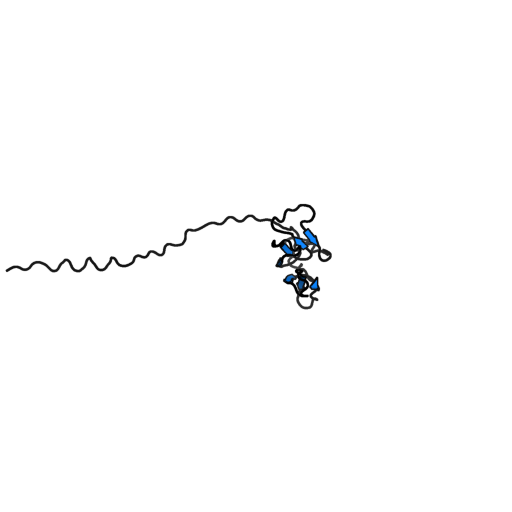A 1 102 ? -1.493 2.699 -8.488 1.00 89.06 102 PHE A C 1
ATOM 824 O O . PHE A 1 102 ? -1.718 3.696 -7.807 1.00 89.06 102 PHE A O 1
ATOM 831 N N . PHE A 1 103 ? -2.225 1.582 -8.400 1.00 92.44 103 PHE A N 1
ATOM 832 C CA . PHE A 1 103 ? -3.298 1.348 -7.431 1.00 92.44 103 PHE A CA 1
ATOM 833 C C . PHE A 1 103 ? -3.219 -0.064 -6.847 1.00 92.44 103 PHE A C 1
ATOM 835 O O . PHE A 1 103 ? -2.792 -1.007 -7.515 1.00 92.44 103 PHE A O 1
ATOM 842 N N . SER A 1 104 ? -3.701 -0.206 -5.614 1.00 95.62 104 SER A N 1
ATOM 843 C CA . SER A 1 104 ? -3.849 -1.483 -4.914 1.00 95.62 104 SER A CA 1
ATOM 844 C C . SER A 1 104 ? -5.327 -1.747 -4.607 1.00 95.62 104 SER A C 1
ATOM 846 O O . SER A 1 104 ? -6.061 -0.816 -4.274 1.00 95.62 104 SER A O 1
ATOM 848 N N . TYR A 1 105 ? -5.753 -3.007 -4.709 1.00 97.31 105 TYR A N 1
ATOM 849 C CA . TYR A 1 105 ? -7.132 -3.456 -4.503 1.00 97.31 105 TYR A CA 1
ATOM 850 C C . TYR A 1 105 ? -7.159 -4.598 -3.476 1.00 97.31 105 TYR A C 1
ATOM 852 O O . TYR A 1 105 ? -6.911 -5.747 -3.847 1.00 97.31 105 TYR A O 1
ATOM 860 N N . PRO A 1 106 ? -7.425 -4.285 -2.195 1.00 98.19 106 PRO A N 1
ATOM 861 C CA . PRO A 1 106 ? -7.550 -5.282 -1.140 1.00 98.19 106 PRO A CA 1
ATOM 862 C C . PRO A 1 106 ? -8.855 -6.066 -1.274 1.00 98.19 106 PRO A C 1
ATOM 864 O O . PRO A 1 106 ? -9.929 -5.464 -1.369 1.00 98.19 106 PRO A O 1
ATOM 867 N N . TYR A 1 107 ? -8.771 -7.393 -1.285 1.00 98.00 107 TYR A N 1
ATOM 868 C CA . TYR A 1 107 ? -9.929 -8.288 -1.290 1.00 98.00 1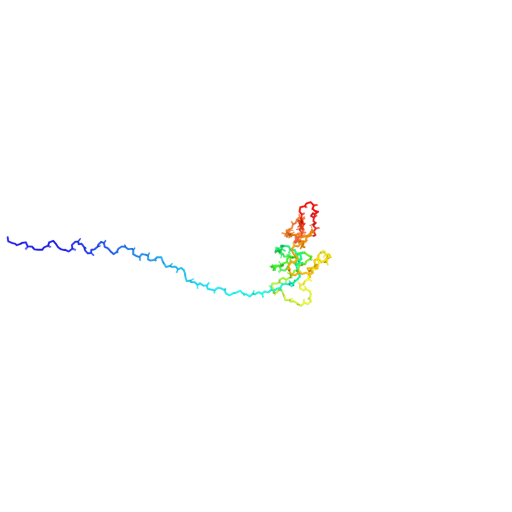07 TYR A CA 1
ATOM 869 C C . TYR A 1 107 ? -9.496 -9.713 -0.936 1.00 98.00 107 TYR A C 1
ATOM 871 O O . TYR A 1 107 ? -8.353 -10.057 -1.177 1.00 98.00 107 TYR A O 1
ATOM 879 N N . ASP A 1 108 ? -10.393 -10.553 -0.428 1.00 98.12 108 ASP A N 1
ATOM 880 C CA . ASP A 1 108 ? -10.152 -12.001 -0.324 1.00 98.12 108 ASP A CA 1
ATOM 881 C C . ASP A 1 108 ? -10.444 -12.649 -1.691 1.00 98.12 108 ASP A C 1
ATOM 883 O O . ASP A 1 108 ? -11.569 -13.050 -2.002 1.00 98.12 108 ASP A O 1
ATOM 887 N N . ILE A 1 109 ? -9.450 -12.612 -2.579 1.00 97.88 109 ILE A N 1
ATOM 888 C CA . ILE A 1 109 ? -9.535 -13.055 -3.975 1.00 97.88 109 ILE A CA 1
ATOM 889 C C . ILE A 1 109 ? -9.597 -14.580 -4.041 1.00 97.88 109 ILE A C 1
ATOM 891 O O . ILE A 1 109 ? -10.297 -15.126 -4.902 1.00 97.88 109 ILE A O 1
ATOM 895 N N . ASN A 1 110 ? -8.864 -15.267 -3.162 1.00 97.88 110 ASN A N 1
ATOM 896 C CA . ASN A 1 110 ? -8.753 -16.725 -3.176 1.00 97.88 110 ASN A CA 1
ATOM 897 C C . ASN A 1 110 ? -9.757 -17.453 -2.257 1.00 97.88 110 ASN A C 1
ATOM 899 O O . ASN A 1 110 ? -9.980 -18.653 -2.448 1.00 97.88 110 ASN A O 1
ATOM 903 N N . GLY A 1 111 ? -10.404 -16.746 -1.329 1.00 97.94 111 GLY A N 1
ATOM 904 C CA . GLY A 1 111 ? -11.389 -17.286 -0.396 1.00 97.94 111 GLY A CA 1
ATOM 905 C C . GLY A 1 111 ? -10.799 -17.978 0.838 1.00 97.94 111 GLY A C 1
ATOM 906 O O . GLY A 1 111 ? -11.489 -18.814 1.432 1.00 97.94 111 GLY A O 1
ATOM 907 N N . ASP A 1 112 ? -9.542 -17.715 1.205 1.00 97.94 112 ASP A N 1
ATOM 908 C CA . ASP A 1 112 ? -8.874 -18.310 2.371 1.00 97.94 112 ASP A CA 1
ATOM 909 C C . ASP A 1 112 ? -9.094 -17.525 3.676 1.00 97.94 112 ASP A C 1
ATOM 911 O O . ASP A 1 112 ? -8.718 -17.991 4.759 1.00 97.94 112 ASP A O 1
ATOM 915 N N . GLY A 1 113 ? -9.774 -16.380 3.584 1.00 97.06 113 GLY A N 1
ATOM 916 C CA . GLY A 1 113 ? -10.100 -15.506 4.702 1.00 97.06 113 GLY A CA 1
ATOM 917 C C . GLY A 1 113 ? -9.027 -14.467 5.031 1.00 97.06 113 GLY A C 1
ATOM 918 O O . GLY A 1 113 ? -9.249 -13.663 5.940 1.00 97.06 113 GLY A O 1
ATOM 919 N N . TRP A 1 114 ? -7.888 -14.449 4.338 1.00 97.88 114 TRP A N 1
ATOM 920 C CA . TRP A 1 114 ? -6.917 -13.359 4.403 1.00 97.88 114 TRP A CA 1
ATOM 921 C C . TRP A 1 114 ? -7.223 -12.292 3.354 1.00 97.88 114 TRP A C 1
ATOM 923 O O . TRP A 1 114 ? -7.757 -12.559 2.281 1.00 97.88 114 TRP A O 1
ATOM 933 N N . THR A 1 115 ? -6.891 -11.040 3.672 1.00 98.38 115 THR A N 1
ATOM 934 C CA . THR A 1 115 ? -6.999 -9.956 2.694 1.00 98.38 115 THR A CA 1
ATOM 935 C C . THR A 1 115 ? -5.815 -10.038 1.731 1.00 98.38 115 THR A C 1
ATOM 937 O O . THR A 1 115 ? -4.696 -9.689 2.107 1.00 98.38 115 THR A O 1
ATOM 940 N N . ASP A 1 116 ? -6.064 -10.448 0.489 1.00 98.31 116 ASP A N 1
ATOM 941 C CA . ASP A 1 116 ? -5.086 -10.387 -0.597 1.00 98.31 116 ASP A CA 1
ATOM 942 C C . ASP A 1 116 ? -4.885 -8.945 -1.101 1.00 98.31 116 ASP A C 1
ATOM 944 O O . ASP A 1 116 ? -5.714 -8.051 -0.879 1.00 98.31 116 ASP A O 1
ATOM 948 N N . ILE A 1 117 ? -3.805 -8.717 -1.858 1.00 97.94 117 ILE A N 1
ATOM 949 C CA . ILE A 1 117 ? -3.532 -7.439 -2.528 1.00 97.94 117 ILE A CA 1
ATOM 950 C C . ILE A 1 117 ? -3.333 -7.657 -4.030 1.00 97.94 117 ILE A C 1
ATOM 952 O O . ILE A 1 117 ? -2.311 -8.180 -4.474 1.00 97.94 117 ILE A O 1
ATOM 956 N N . LEU A 1 118 ? -4.266 -7.158 -4.846 1.00 97.00 118 LEU A N 1
ATOM 957 C CA . LEU A 1 118 ? -4.055 -7.004 -6.288 1.00 97.00 118 LEU A CA 1
ATOM 958 C C . LEU A 1 118 ? -3.458 -5.622 -6.581 1.00 97.00 118 LEU A C 1
ATOM 960 O O . LEU A 1 118 ? -4.074 -4.600 -6.280 1.00 97.00 118 LEU A O 1
ATOM 964 N N . THR A 1 119 ? -2.288 -5.568 -7.211 1.00 93.94 119 THR A N 1
ATOM 965 C CA . THR A 1 119 ? -1.654 -4.323 -7.663 1.00 93.94 119 THR A CA 1
ATOM 966 C C . THR A 1 119 ? -1.820 -4.152 -9.167 1.00 93.94 119 THR A C 1
ATOM 968 O O . THR A 1 119 ? -1.641 -5.092 -9.943 1.00 93.94 119 THR A O 1
ATOM 971 N N . ALA A 1 120 ? -2.137 -2.932 -9.596 1.00 91.69 120 ALA A N 1
ATOM 972 C CA . ALA A 1 120 ? -2.190 -2.559 -11.004 1.00 91.69 120 ALA A CA 1
ATOM 973 C C . ALA A 1 120 ? -1.288 -1.351 -11.257 1.00 91.69 120 ALA A C 1
ATOM 975 O O . ALA A 1 120 ? -1.422 -0.318 -10.600 1.00 91.69 120 ALA A O 1
ATOM 976 N N . GLY A 1 121 ? -0.367 -1.493 -12.209 1.00 87.19 121 GLY A N 1
ATOM 977 C CA . GLY A 1 121 ? 0.510 -0.425 -12.673 1.00 87.19 121 GLY A CA 1
ATOM 978 C C . GLY A 1 121 ? -0.111 0.437 -13.776 1.00 87.19 121 GLY A C 1
ATOM 979 O O . GLY A 1 121 ? -1.331 0.555 -13.905 1.00 87.19 121 GLY A O 1
ATOM 980 N N . LEU A 1 122 ? 0.750 1.048 -14.589 1.00 85.25 122 LEU A N 1
ATOM 981 C CA . LEU A 1 122 ? 0.331 1.797 -15.776 1.00 85.25 122 LEU A CA 1
ATOM 982 C C . LEU A 1 122 ? -0.286 0.884 -16.857 1.00 85.25 122 LEU A C 1
ATOM 984 O O . LEU A 1 122 ? -0.057 -0.326 -16.868 1.00 85.25 122 LEU A O 1
ATOM 988 N N . PRO A 1 123 ? -1.035 1.442 -17.830 1.00 86.25 123 PRO A N 1
ATOM 989 C CA . PRO A 1 123 ? -1.511 0.669 -18.971 1.00 86.25 123 PRO A CA 1
ATOM 990 C C . PRO A 1 123 ? -0.381 -0.115 -19.650 1.00 86.25 123 PRO A C 1
ATOM 992 O O . PRO A 1 123 ? 0.714 0.412 -19.850 1.00 86.25 123 PRO A O 1
ATOM 995 N N . ASN A 1 124 ? -0.675 -1.356 -20.052 1.00 85.88 124 ASN A N 1
ATOM 996 C CA . ASN A 1 124 ? 0.277 -2.279 -20.682 1.00 85.88 124 ASN A CA 1
ATOM 997 C C . ASN A 1 124 ? 1.422 -2.767 -19.761 1.00 85.88 124 ASN A C 1
ATOM 999 O O . ASN A 1 124 ? 2.416 -3.293 -20.261 1.00 85.88 124 ASN A O 1
ATOM 1003 N N . THR A 1 125 ? 1.288 -2.646 -18.434 1.00 83.62 125 THR A N 1
ATOM 1004 C CA . THR A 1 125 ? 2.121 -3.382 -17.467 1.00 83.62 125 THR A CA 1
ATOM 1005 C C . THR A 1 125 ? 1.325 -4.525 -16.818 1.00 83.62 125 THR A C 1
ATOM 1007 O O . THR A 1 125 ? 0.090 -4.486 -16.811 1.00 83.62 125 THR A O 1
ATOM 1010 N N . PRO A 1 126 ? 1.986 -5.595 -16.335 1.00 89.00 126 PRO A N 1
ATOM 1011 C CA . PRO A 1 126 ? 1.300 -6.666 -15.620 1.00 89.00 126 PRO A CA 1
ATOM 1012 C C . PRO A 1 126 ? 0.649 -6.164 -14.327 1.00 89.00 126 PRO A C 1
ATOM 1014 O O . PRO A 1 126 ? 1.183 -5.283 -13.656 1.00 89.00 126 PRO A O 1
ATOM 1017 N N . ALA A 1 127 ? -0.468 -6.788 -13.959 1.00 92.00 127 ALA A N 1
ATOM 1018 C CA . ALA A 1 127 ? -0.968 -6.758 -12.592 1.00 92.00 127 ALA A CA 1
ATOM 1019 C C . ALA A 1 127 ? -0.344 -7.912 -11.795 1.00 92.00 127 ALA A C 1
ATOM 1021 O O . ALA A 1 127 ? -0.056 -8.969 -12.364 1.00 92.00 127 ALA A O 1
ATOM 1022 N N . TYR A 1 128 ? -0.168 -7.717 -10.491 1.00 93.31 128 TYR A N 1
ATOM 1023 C CA . TYR A 1 128 ? 0.359 -8.735 -9.583 1.00 93.31 128 TYR A CA 1
ATOM 1024 C C . TYR A 1 128 ? -0.621 -8.968 -8.447 1.00 93.31 128 TYR A C 1
ATOM 1026 O O . TYR A 1 128 ? -1.280 -8.039 -7.993 1.00 93.31 128 TYR A O 1
ATOM 1034 N N . TRP A 1 129 ? -0.710 -10.210 -7.999 1.00 95.69 129 TRP A N 1
ATOM 1035 C CA . TRP A 1 129 ? -1.502 -10.606 -6.848 1.00 95.69 129 TRP A CA 1
ATOM 1036 C C . TRP A 1 129 ? -0.548 -11.157 -5.788 1.00 95.69 129 TRP A C 1
ATOM 1038 O O . TRP A 1 129 ? 0.347 -11.941 -6.122 1.00 95.69 129 TRP A O 1
ATOM 1048 N N . TYR A 1 130 ? -0.727 -10.683 -4.559 1.00 94.44 130 TYR A N 1
ATOM 1049 C CA . TYR A 1 130 ? 0.014 -11.053 -3.362 1.00 94.44 130 TYR A CA 1
ATOM 1050 C C . TYR A 1 130 ? -0.933 -11.548 -2.282 1.00 94.44 130 TYR A C 1
ATOM 1052 O O . TYR A 1 130 ? -2.041 -10.963 -2.194 1.00 94.44 130 TYR A O 1
#

Foldseek 3Di:
DDDDDPDDPPPPPPPPDPPPPDDPPPDDDDDDDDDLDPFQQALDKDWDQQPPPPAIWIDDHQWIADDDPSPVDPPRIDGPDDCPDDPPVDPPPPVDHNQAAHDWDWDPPPPPPGTKIWGDGDPPDDIDID

Secondary structure (DSSP, 8-state):
-------GGGSSSS-S------PPP--PPP-----S-SS---S--EEE-SSSSSS-EEEETTEEE-TTT---STTSEEESS--------STT-TT---SS-SEEEEE-SSSSSS-EEEEE-STTS-EEE-

Radius of gyration: 29.91 Å; chains: 1; bounding box: 94×74×37 Å